Protein AF-A0A7S0C887-F1 (afdb_monomer)

Secondary structure (DSSP, 8-state):
----------EEEPTT--GGG-HHHHHHHHHTHHHHHHHHHT-S-HHHHHHHHHHHHHHHHHHHHTTEEE-TTT--HHHHHHHHHHHHHHHHHHHHHHT-SS--------------PPPPPP-----

Mean predicted aligned error: 13.44 Å

pLDDT: mean 75.65, std 19.3, range [35.84, 95.12]

Sequence (127 aa):
KPGRQSTREPITLPQKFVWKNYPELEGFLIDNRDEYLQHSALNYTKEQKQYNNQLTARLIKLASKCGYAFDIEVFSFVAIRDRIRCYYKSYVQSLKKKSSDGATTKSNVKVVNQTTRPVSPPNEQAA

Solvent-accessible surface area (backbone atoms only — not comparable to full-atom values): 8189 Å² total; per-residue (Å²): 135,84,79,84,77,78,75,77,68,56,48,66,55,55,99,85,65,58,58,85,82,38,57,73,62,38,48,52,54,59,71,48,39,64,65,49,52,60,43,54,73,63,60,93,41,73,63,40,54,50,47,50,50,52,54,42,55,52,49,54,54,47,33,53,74,74,40,31,35,74,41,68,92,82,44,45,74,67,54,52,38,49,53,54,51,51,52,54,49,53,50,55,52,53,54,53,49,75,75,39,95,76,73,91,80,87,84,79,81,76,85,75,87,81,76,77,83,80,81,84,81,90,79,92,83,92,134

Structure (mmCIF, N/CA/C/O backbone):
data_AF-A0A7S0C887-F1
#
_entry.id   AF-A0A7S0C887-F1
#
loop_
_atom_site.group_PDB
_atom_site.id
_atom_site.type_symbol
_atom_site.label_atom_id
_atom_site.label_alt_id
_atom_site.label_comp_id
_atom_site.label_asym_id
_atom_site.label_entity_id
_atom_site.label_seq_id
_atom_site.pdbx_PDB_ins_code
_atom_site.Cartn_x
_atom_site.Cartn_y
_atom_site.Cartn_z
_atom_s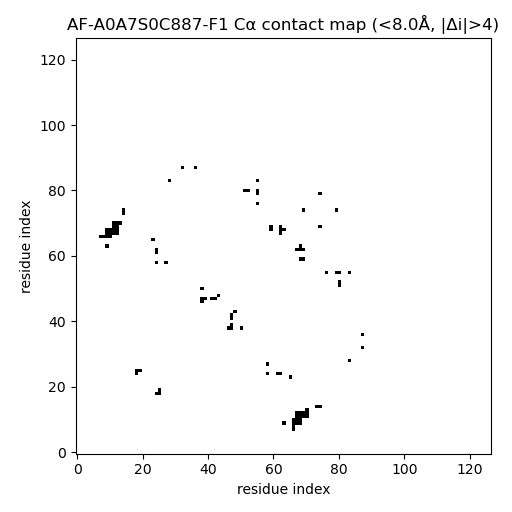ite.occupancy
_atom_site.B_iso_or_equiv
_atom_site.auth_seq_id
_atom_site.auth_comp_id
_atom_site.auth_asym_id
_atom_site.auth_atom_id
_atom_site.pdbx_PDB_model_num
ATOM 1 N N . LYS A 1 1 ? -32.218 21.035 20.995 1.00 41.31 1 LYS A N 1
ATOM 2 C CA . LYS A 1 1 ? -31.438 19.822 20.644 1.00 41.31 1 LYS A CA 1
ATOM 3 C C . LYS A 1 1 ? -30.807 20.045 19.272 1.00 41.31 1 LYS A C 1
ATOM 5 O O . LYS A 1 1 ? -31.555 19.978 18.305 1.00 41.31 1 LYS A O 1
ATOM 10 N N . PRO A 1 2 ? -29.513 20.375 19.146 1.00 50.41 2 PRO A N 1
ATOM 11 C CA . PRO A 1 2 ? -28.900 20.453 17.829 1.00 50.41 2 PRO A CA 1
ATOM 12 C C . PRO A 1 2 ? -28.542 19.039 17.354 1.00 50.41 2 PRO A C 1
ATOM 14 O O . PRO A 1 2 ? -27.982 18.239 18.106 1.00 50.41 2 PRO A O 1
ATOM 17 N N . GLY A 1 3 ? -28.951 18.724 16.126 1.00 47.16 3 GLY A N 1
ATOM 18 C CA . GLY A 1 3 ? -28.669 17.466 15.448 1.00 47.16 3 GLY A CA 1
ATOM 19 C C . GLY A 1 3 ? -27.168 17.261 15.277 1.00 47.16 3 GLY A C 1
ATOM 20 O O . GLY A 1 3 ? -26.447 18.153 14.835 1.00 47.16 3 GLY A O 1
ATOM 21 N N . ARG A 1 4 ? -26.709 16.068 15.653 1.00 47.16 4 ARG A N 1
ATOM 22 C CA . ARG A 1 4 ? -25.327 15.612 15.528 1.00 47.16 4 ARG A CA 1
ATOM 23 C C . ARG A 1 4 ? -25.018 15.459 14.038 1.00 47.16 4 ARG A C 1
ATOM 25 O O . ARG A 1 4 ? -25.326 14.428 13.446 1.00 47.16 4 ARG A O 1
ATOM 32 N N . GLN A 1 5 ? -24.476 16.504 13.420 1.00 44.12 5 GLN A N 1
ATOM 33 C CA . GLN A 1 5 ? -23.935 16.409 12.071 1.00 44.12 5 GLN A CA 1
ATOM 34 C C . GLN A 1 5 ? -22.764 15.426 12.127 1.00 44.12 5 GLN A C 1
ATOM 36 O O . GLN A 1 5 ? -21.737 15.698 12.742 1.00 44.12 5 GLN A O 1
ATOM 41 N N . SER A 1 6 ? -22.952 14.234 11.563 1.00 49.59 6 SER A N 1
ATOM 42 C CA . SER A 1 6 ? -21.880 13.265 11.370 1.00 49.59 6 SER A CA 1
ATOM 43 C C . SER A 1 6 ? -21.087 13.710 10.144 1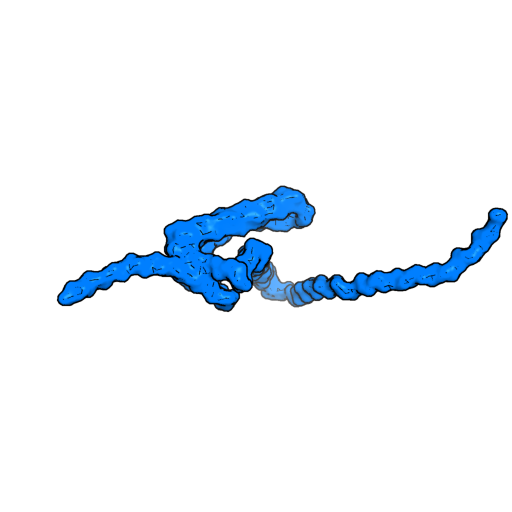.00 49.59 6 SER A C 1
ATOM 45 O O . SER A 1 6 ? -21.208 13.143 9.062 1.00 49.59 6 SER A O 1
ATOM 47 N N . THR A 1 7 ? -20.304 14.777 10.295 1.00 50.59 7 THR A N 1
ATOM 48 C CA . THR A 1 7 ? -19.168 15.032 9.413 1.00 50.59 7 THR A CA 1
ATOM 49 C C . THR A 1 7 ? -18.205 13.880 9.664 1.00 50.59 7 THR A C 1
ATOM 51 O O . THR A 1 7 ? -17.451 13.884 10.634 1.00 50.59 7 THR A O 1
ATOM 54 N N . ARG A 1 8 ? -18.335 12.804 8.880 1.00 61.16 8 ARG A N 1
ATOM 55 C CA . ARG A 1 8 ? -17.405 11.672 8.904 1.00 61.16 8 ARG A CA 1
ATOM 56 C C . ARG A 1 8 ? -16.078 12.171 8.353 1.00 61.16 8 ARG A C 1
ATOM 58 O O . ARG A 1 8 ? -15.798 12.014 7.169 1.00 61.16 8 ARG A O 1
ATOM 65 N N . GLU A 1 9 ? -15.316 12.848 9.200 1.00 70.00 9 GLU A N 1
ATOM 66 C CA . GLU A 1 9 ? -13.955 13.225 8.872 1.00 70.00 9 GLU A CA 1
ATOM 67 C C . GLU A 1 9 ? -13.180 11.943 8.561 1.00 70.00 9 GLU A C 1
ATOM 69 O O . GLU A 1 9 ? -13.338 10.941 9.273 1.00 70.00 9 GLU A O 1
ATOM 74 N N . PRO A 1 10 ? -12.420 11.921 7.457 1.00 78.06 10 PRO A N 1
ATOM 75 C CA . PRO A 1 10 ? -11.660 10.746 7.092 1.00 78.06 10 PRO A CA 1
ATOM 76 C C . PRO A 1 10 ? -10.691 10.401 8.223 1.00 78.06 10 PRO A C 1
ATOM 78 O O . PRO A 1 10 ? -9.997 11.260 8.763 1.00 78.06 10 PRO A O 1
ATOM 81 N N . ILE A 1 11 ? -10.655 9.126 8.593 1.00 85.75 11 ILE A N 1
ATOM 82 C CA . ILE A 1 11 ? -9.791 8.641 9.662 1.00 85.75 11 ILE A CA 1
ATOM 83 C C . ILE A 1 11 ? -8.359 8.653 9.134 1.00 85.75 11 ILE A C 1
ATOM 85 O O . ILE A 1 11 ? -7.995 7.852 8.266 1.00 85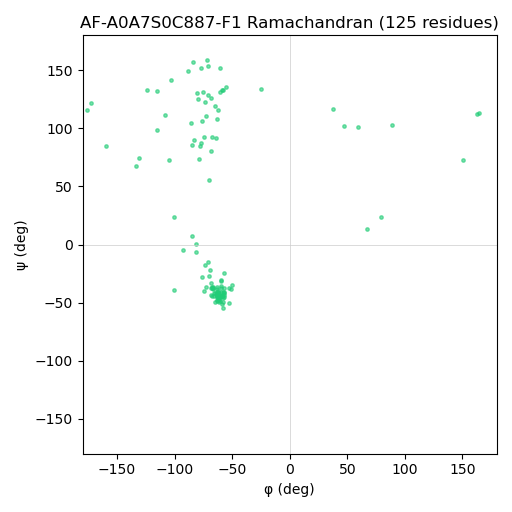.75 11 ILE A O 1
ATOM 89 N N . THR A 1 12 ? -7.545 9.556 9.673 1.00 88.25 12 THR A N 1
ATOM 90 C CA . THR A 1 12 ? -6.117 9.619 9.370 1.00 88.25 12 THR A CA 1
ATOM 91 C C . THR A 1 12 ? -5.400 8.404 9.953 1.00 88.25 12 THR A C 1
ATOM 93 O O . THR A 1 12 ? -5.504 8.100 11.144 1.00 88.25 12 THR A O 1
ATOM 96 N N . LEU A 1 13 ? -4.664 7.687 9.108 1.00 86.19 13 LEU A N 1
ATOM 97 C CA . LEU A 1 13 ? -3.914 6.501 9.502 1.00 86.19 13 LEU A CA 1
ATOM 98 C C . LEU A 1 13 ? -2.667 6.904 10.310 1.00 86.19 13 LEU A C 1
ATOM 100 O O . LEU A 1 13 ? -1.822 7.635 9.791 1.00 86.19 13 LEU A O 1
ATOM 104 N N . PRO A 1 14 ? -2.495 6.414 11.555 1.00 84.06 14 PRO A N 1
ATOM 105 C CA . PRO A 1 14 ? -1.337 6.760 12.374 1.00 84.06 14 PRO A CA 1
ATOM 106 C C . PRO A 1 14 ? -0.059 6.105 11.839 1.00 84.06 14 PRO A C 1
ATOM 108 O O . PRO A 1 14 ? -0.099 5.008 11.289 1.00 84.06 14 PRO A O 1
ATOM 111 N N . GLN A 1 15 ? 1.114 6.694 12.092 1.00 80.56 15 GLN A N 1
ATOM 112 C CA . GLN A 1 15 ? 2.407 6.186 11.595 1.00 80.56 15 GLN A CA 1
ATOM 113 C C . GLN A 1 15 ? 2.654 4.686 11.875 1.00 80.56 15 GLN A C 1
ATOM 115 O O . GLN A 1 15 ? 3.256 3.973 11.070 1.00 80.56 15 GLN A O 1
ATOM 120 N N . LYS A 1 16 ? 2.177 4.187 13.022 1.00 83.75 16 LYS A N 1
ATOM 121 C CA . LYS A 1 16 ? 2.351 2.799 13.487 1.00 83.75 16 LYS A CA 1
ATOM 122 C C . LYS A 1 16 ? 1.121 1.910 13.253 1.00 83.75 16 LYS A C 1
ATOM 124 O O . LYS A 1 16 ? 0.960 0.909 13.947 1.00 83.75 16 LYS A O 1
ATOM 129 N N . PHE A 1 17 ? 0.253 2.247 12.300 1.00 87.38 17 PHE A N 1
ATOM 130 C CA . PHE A 1 17 ? -0.965 1.475 12.048 1.00 87.38 17 PHE A CA 1
ATOM 131 C C . PHE A 1 17 ? -0.676 0.018 11.642 1.00 87.38 17 PHE A C 1
ATOM 133 O O . PHE A 1 17 ? 0.362 -0.292 11.049 1.00 87.38 17 PHE A O 1
ATOM 140 N N . VAL A 1 18 ? -1.612 -0.882 11.940 1.00 87.44 18 VAL A N 1
ATOM 141 C CA . VAL A 1 18 ? -1.538 -2.308 11.591 1.00 87.44 18 VAL A CA 1
ATOM 142 C C . VAL A 1 18 ? -2.660 -2.628 10.611 1.00 87.44 18 VAL A C 1
ATOM 144 O O . VAL A 1 18 ? -3.804 -2.273 10.874 1.00 87.44 18 VAL A O 1
ATOM 147 N N . TRP A 1 19 ? -2.349 -3.321 9.509 1.00 90.19 19 TRP A N 1
ATOM 148 C CA . TRP A 1 19 ? -3.315 -3.651 8.447 1.00 90.19 19 TRP A CA 1
ATOM 149 C C . TRP A 1 19 ? -4.581 -4.344 8.964 1.00 90.19 19 TRP A C 1
ATOM 151 O O . TRP A 1 19 ? -5.671 -3.997 8.533 1.00 90.19 19 TRP A O 1
ATOM 161 N N . LYS A 1 20 ? -4.444 -5.216 9.970 1.00 88.38 20 LYS A N 1
ATOM 162 C CA . LYS A 1 20 ? -5.557 -5.929 10.618 1.00 88.38 20 LYS A CA 1
ATOM 163 C C . LYS A 1 20 ? -6.643 -5.035 11.223 1.00 88.38 20 LYS A C 1
ATOM 165 O O . LYS A 1 20 ? -7.771 -5.481 11.383 1.00 88.38 20 LYS A O 1
ATOM 170 N N . ASN A 1 21 ? -6.317 -3.789 11.567 1.00 88.81 21 ASN A N 1
ATOM 171 C CA . ASN A 1 21 ? -7.299 -2.838 12.096 1.00 88.81 21 ASN A CA 1
ATOM 172 C C . ASN A 1 21 ? -8.125 -2.171 10.981 1.00 88.81 21 ASN A C 1
ATOM 174 O O . ASN A 1 21 ? -9.061 -1.433 11.276 1.00 88.81 21 ASN A O 1
ATOM 178 N N . TYR A 1 22 ? -7.774 -2.415 9.716 1.00 91.56 22 TYR A N 1
ATOM 179 C CA . TYR A 1 22 ? -8.380 -1.822 8.527 1.00 91.56 22 TYR A CA 1
ATOM 180 C C . TYR A 1 22 ? -8.708 -2.942 7.528 1.00 91.56 22 TYR A C 1
ATOM 182 O O . TYR A 1 22 ? -7.994 -3.105 6.533 1.00 91.56 22 TYR A O 1
ATOM 190 N N . PRO A 1 23 ? -9.767 -3.733 7.791 1.00 90.75 23 PRO A N 1
ATOM 191 C CA . PRO A 1 23 ? -10.076 -4.938 7.021 1.00 90.75 23 PRO A CA 1
ATOM 192 C C . PRO A 1 23 ? -10.312 -4.655 5.534 1.00 90.75 23 PRO A C 1
ATOM 194 O O . PRO A 1 23 ? -9.938 -5.475 4.708 1.00 90.75 23 PRO A O 1
ATOM 197 N N . GLU A 1 24 ? -10.824 -3.476 5.173 1.00 92.62 24 GLU A N 1
ATOM 198 C CA . GLU A 1 24 ? -10.993 -3.065 3.770 1.00 92.62 24 GLU A CA 1
ATOM 199 C C . GLU A 1 24 ? -9.651 -2.958 3.026 1.00 92.62 24 GLU A C 1
ATOM 201 O O . GLU A 1 24 ? -9.504 -3.402 1.886 1.00 92.62 24 GLU A O 1
ATOM 206 N N . LEU A 1 25 ? -8.638 -2.388 3.689 1.00 92.50 25 LEU A N 1
ATOM 207 C CA . LEU A 1 25 ? -7.298 -2.245 3.122 1.00 92.50 25 LEU A CA 1
ATOM 208 C C . LEU A 1 25 ? -6.562 -3.583 3.113 1.00 92.50 25 LEU A C 1
ATOM 210 O O . LEU A 1 25 ? -5.871 -3.900 2.147 1.00 92.50 25 LEU A O 1
ATOM 214 N N . GLU A 1 26 ? -6.705 -4.372 4.178 1.00 94.25 26 GLU A N 1
ATOM 215 C CA . GLU A 1 26 ? -6.126 -5.711 4.238 1.00 94.25 26 GLU A CA 1
ATOM 216 C C . GLU A 1 26 ? -6.757 -6.643 3.197 1.00 94.25 26 GLU A C 1
ATOM 218 O O . GLU A 1 26 ? -6.027 -7.354 2.513 1.00 94.25 26 GLU A O 1
ATOM 223 N N . GLY A 1 27 ? -8.076 -6.595 3.010 1.00 93.44 27 GLY A N 1
ATOM 224 C CA . GLY A 1 27 ? -8.796 -7.372 2.004 1.00 93.44 27 GLY A CA 1
ATOM 225 C C . GLY A 1 27 ? -8.263 -7.111 0.599 1.00 93.44 27 GLY A C 1
ATOM 226 O O . GLY A 1 27 ? -7.947 -8.055 -0.120 1.00 93.44 27 GLY A O 1
ATOM 227 N N . PHE A 1 28 ? -8.030 -5.844 0.248 1.00 94.81 28 PHE A N 1
ATOM 228 C CA . PHE A 1 28 ? -7.392 -5.482 -1.021 1.00 94.81 28 PHE A CA 1
ATOM 229 C C . PHE A 1 28 ? -5.984 -6.075 -1.178 1.00 94.81 28 PHE A C 1
ATOM 231 O O . PHE A 1 28 ? -5.623 -6.548 -2.256 1.00 94.81 28 PHE A O 1
ATOM 238 N N . LEU A 1 29 ? -5.178 -6.075 -0.111 1.00 93.81 29 LEU A N 1
ATOM 239 C CA . LEU A 1 29 ? -3.848 -6.690 -0.130 1.00 93.81 29 LEU A CA 1
ATOM 240 C C . LEU A 1 29 ? -3.915 -8.219 -0.234 1.00 93.81 29 LEU A C 1
ATOM 242 O O . LEU A 1 29 ? -3.039 -8.841 -0.823 1.00 93.81 29 LEU A O 1
ATOM 246 N N . ILE A 1 30 ? -4.924 -8.856 0.349 1.00 92.69 30 ILE A N 1
ATOM 247 C CA . ILE A 1 30 ? -5.119 -10.302 0.220 1.00 92.69 30 ILE A CA 1
ATOM 248 C C . ILE A 1 30 ? -5.518 -10.652 -1.216 1.00 92.69 30 ILE A C 1
ATOM 250 O O . ILE A 1 30 ? -4.955 -11.589 -1.774 1.00 92.69 30 ILE A O 1
ATOM 254 N N . ASP A 1 31 ? -6.423 -9.881 -1.813 1.00 94.69 31 ASP A N 1
ATOM 255 C CA . ASP A 1 31 ? -6.928 -10.086 -3.173 1.00 94.69 31 ASP A CA 1
ATOM 256 C C . ASP A 1 31 ? -5.819 -9.950 -4.233 1.00 94.69 31 ASP A C 1
ATOM 258 O O . ASP A 1 31 ? -5.643 -10.813 -5.086 1.00 94.69 31 ASP A O 1
ATOM 262 N N . ASN A 1 32 ? -4.960 -8.933 -4.098 1.00 93.62 32 ASN A N 1
ATOM 263 C CA . ASN A 1 32 ? -3.854 -8.676 -5.033 1.00 93.62 32 ASN A CA 1
ATOM 264 C C . ASN A 1 32 ? -2.581 -9.485 -4.710 1.00 93.62 32 ASN A C 1
ATOM 266 O O . ASN A 1 32 ? -1.517 -9.248 -5.293 1.00 93.62 32 ASN A O 1
ATOM 270 N N . ARG A 1 33 ? -2.649 -10.413 -3.747 1.00 91.75 33 ARG A N 1
ATOM 271 C CA . ARG A 1 33 ? -1.485 -11.152 -3.245 1.00 91.75 33 ARG A CA 1
ATOM 272 C C . ARG A 1 33 ? -0.836 -12.010 -4.315 1.00 91.75 33 ARG A C 1
ATOM 274 O O . ARG A 1 33 ? 0.386 -11.983 -4.427 1.00 91.75 33 ARG A O 1
ATOM 281 N N . ASP A 1 34 ? -1.626 -12.792 -5.040 1.00 88.81 34 ASP A N 1
ATOM 282 C CA . ASP A 1 34 ? -1.098 -13.768 -5.995 1.00 88.81 34 ASP A CA 1
ATOM 283 C C . ASP A 1 34 ? -0.363 -13.054 -7.137 1.00 88.81 34 ASP A C 1
ATOM 285 O O . ASP A 1 34 ? 0.828 -13.275 -7.359 1.00 88.81 34 ASP A O 1
ATOM 289 N N . GLU A 1 35 ? -1.026 -12.050 -7.717 1.00 90.62 35 GLU A N 1
ATOM 290 C CA . GLU A 1 35 ? -0.471 -11.161 -8.742 1.00 90.62 35 GLU A CA 1
ATOM 291 C C . GLU A 1 35 ? 0.797 -10.445 -8.244 1.00 90.62 35 GLU A C 1
ATOM 293 O O . GLU A 1 35 ? 1.817 -10.384 -8.937 1.00 90.62 35 GLU A O 1
ATOM 298 N N . TYR A 1 36 ? 0.803 -9.977 -6.988 1.00 90.69 36 TYR A N 1
ATOM 299 C CA . TYR A 1 36 ? 2.008 -9.399 -6.395 1.00 90.69 36 TYR A CA 1
ATOM 300 C C . TYR A 1 36 ? 3.167 -10.393 -6.338 1.00 90.69 36 TYR A C 1
ATOM 302 O O . TYR A 1 36 ? 4.296 -10.019 -6.656 1.00 90.69 36 TYR A O 1
ATOM 310 N N . LEU A 1 37 ? 2.931 -11.639 -5.928 1.00 87.44 37 LEU A N 1
ATOM 311 C CA . LEU A 1 37 ? 3.983 -12.652 -5.830 1.00 87.44 37 LEU A CA 1
ATOM 312 C C . LEU A 1 37 ? 4.530 -13.043 -7.205 1.00 87.44 37 LEU A C 1
ATOM 314 O O . LEU A 1 37 ? 5.750 -13.184 -7.337 1.00 87.44 37 LEU A O 1
ATOM 318 N N . GLN A 1 38 ? 3.672 -13.115 -8.223 1.00 87.75 38 GLN A N 1
ATOM 319 C CA . GLN A 1 38 ? 4.075 -13.335 -9.614 1.00 87.75 38 GLN A CA 1
ATOM 320 C C . GLN A 1 38 ? 5.027 -12.232 -10.097 1.00 87.75 38 GLN A C 1
ATOM 322 O O . GLN A 1 38 ? 6.141 -12.520 -10.538 1.00 87.75 38 GLN A O 1
ATOM 327 N N . HIS A 1 39 ? 4.663 -10.958 -9.916 1.00 83.56 39 HIS A N 1
ATOM 328 C CA . HIS A 1 39 ? 5.540 -9.837 -10.272 1.00 83.56 39 HIS A CA 1
ATOM 329 C C . HIS A 1 39 ? 6.765 -9.709 -9.353 1.00 83.56 39 HIS A C 1
ATOM 331 O O . HIS A 1 39 ? 7.810 -9.190 -9.760 1.00 83.56 39 HIS A O 1
ATOM 337 N N . SER A 1 40 ? 6.679 -10.165 -8.100 1.00 80.44 40 SER A N 1
ATOM 338 C CA . SER A 1 40 ? 7.801 -10.150 -7.157 1.00 80.44 40 SER A CA 1
ATOM 339 C C . SER A 1 40 ? 8.920 -11.094 -7.602 1.00 80.44 40 SER A C 1
ATOM 341 O O . SER A 1 40 ? 10.095 -10.728 -7.517 1.00 80.44 40 SER A O 1
ATOM 343 N N . ALA A 1 41 ? 8.565 -12.262 -8.146 1.00 78.00 41 ALA A N 1
ATOM 344 C CA . ALA A 1 41 ? 9.516 -13.252 -8.648 1.00 78.00 41 ALA A CA 1
ATOM 345 C C . ALA A 1 41 ? 10.419 -12.701 -9.767 1.00 78.00 41 ALA A C 1
ATOM 347 O O . ALA A 1 41 ? 11.595 -13.059 -9.837 1.00 78.00 41 ALA A O 1
ATOM 348 N N . LEU A 1 42 ? 9.904 -11.770 -10.577 1.00 73.06 42 LEU A N 1
ATOM 349 C CA . LEU A 1 42 ? 10.605 -11.196 -11.729 1.00 73.06 42 LEU A CA 1
ATOM 350 C C . LEU A 1 42 ? 11.771 -10.261 -11.371 1.00 73.06 42 LEU A C 1
ATOM 352 O O . LEU A 1 42 ? 12.562 -9.984 -12.256 1.00 73.06 42 LEU A O 1
ATOM 356 N N . ASN A 1 43 ? 11.876 -9.789 -10.118 1.00 71.12 43 ASN A N 1
ATOM 357 C CA . ASN A 1 43 ? 12.963 -8.971 -9.539 1.00 71.12 43 ASN A CA 1
ATOM 358 C C . ASN A 1 43 ? 13.608 -7.887 -10.444 1.00 71.12 43 ASN A C 1
ATOM 360 O O . ASN A 1 43 ? 14.335 -8.169 -11.386 1.00 71.12 43 ASN A O 1
ATOM 364 N N . TYR A 1 44 ? 13.476 -6.612 -10.057 1.00 68.19 44 TYR A N 1
ATOM 365 C CA . TYR A 1 44 ? 14.171 -5.465 -10.683 1.00 68.19 44 TYR A CA 1
ATOM 366 C C . TYR A 1 44 ? 13.748 -5.129 -12.124 1.00 68.19 44 TYR A C 1
ATOM 368 O O . TYR A 1 44 ? 14.381 -4.299 -12.779 1.00 68.19 44 TYR A O 1
ATOM 376 N N . THR A 1 45 ? 12.634 -5.681 -12.604 1.00 84.62 45 THR A N 1
ATOM 377 C CA . THR A 1 45 ? 12.061 -5.298 -13.898 1.00 84.62 45 THR A CA 1
ATOM 378 C C . THR A 1 45 ? 11.316 -3.962 -13.818 1.00 84.62 45 THR A C 1
ATOM 380 O O . THR A 1 45 ? 10.763 -3.570 -12.782 1.00 84.62 45 THR A O 1
ATOM 383 N N . LYS A 1 46 ? 11.265 -3.245 -14.949 1.00 85.44 46 LYS A N 1
ATOM 384 C CA . LYS A 1 46 ? 10.432 -2.036 -15.094 1.00 85.44 46 LYS A CA 1
ATOM 385 C C . LYS A 1 46 ? 8.959 -2.344 -14.805 1.00 85.44 46 LYS A C 1
ATOM 387 O O . LYS A 1 46 ? 8.288 -1.545 -14.158 1.00 85.44 46 LYS A O 1
ATOM 392 N N . GLU A 1 47 ? 8.510 -3.525 -15.216 1.00 86.31 47 GLU A N 1
ATOM 393 C CA . GLU A 1 47 ? 7.150 -4.019 -15.022 1.00 86.31 47 GLU A CA 1
ATOM 394 C C . GLU A 1 47 ? 6.804 -4.195 -13.539 1.00 86.31 47 GLU A C 1
ATOM 396 O O . GLU A 1 47 ? 5.799 -3.665 -13.076 1.00 86.31 47 GLU A O 1
ATOM 401 N N . GLN A 1 48 ? 7.700 -4.792 -12.745 1.00 86.50 48 GLN A N 1
ATOM 402 C CA . GLN A 1 48 ? 7.532 -4.891 -11.294 1.00 86.50 48 GLN A CA 1
ATOM 403 C C . GLN A 1 48 ? 7.404 -3.507 -10.641 1.00 86.50 48 GLN A C 1
ATOM 405 O O . GLN A 1 48 ? 6.561 -3.288 -9.768 1.00 86.50 48 GLN A O 1
ATOM 410 N N . LYS A 1 49 ? 8.249 -2.547 -11.041 1.00 87.50 49 LYS A N 1
ATOM 411 C CA . LYS A 1 49 ? 8.185 -1.175 -10.515 1.00 87.50 49 LYS A CA 1
ATOM 412 C C . LYS A 1 49 ? 6.856 -0.508 -10.875 1.00 87.50 49 LYS A C 1
ATOM 414 O O . LYS A 1 49 ? 6.262 0.151 -10.022 1.00 87.50 49 LYS A O 1
ATOM 419 N N . GLN A 1 50 ? 6.402 -0.678 -12.113 1.00 90.56 50 GLN A N 1
ATOM 420 C CA . GLN A 1 50 ? 5.135 -0.139 -12.593 1.00 90.56 50 GLN A CA 1
ATOM 421 C C . GLN A 1 50 ? 3.952 -0.747 -11.839 1.00 90.56 50 GLN A C 1
ATOM 423 O O . GLN A 1 50 ? 3.131 0.008 -11.318 1.00 90.56 50 GLN A O 1
ATOM 428 N N . TYR A 1 51 ? 3.919 -2.071 -11.691 1.00 91.75 51 TYR A N 1
ATOM 429 C CA . TYR A 1 51 ? 2.898 -2.774 -10.924 1.00 91.75 51 TYR A CA 1
ATOM 430 C C . TYR A 1 51 ? 2.846 -2.289 -9.471 1.00 91.75 51 TYR A C 1
ATOM 432 O O . TYR A 1 51 ? 1.796 -1.874 -8.989 1.00 91.75 51 TYR A O 1
ATOM 440 N N . ASN A 1 52 ? 3.992 -2.212 -8.786 1.00 90.44 52 ASN A N 1
ATOM 441 C CA . ASN A 1 52 ? 4.058 -1.723 -7.405 1.00 90.44 52 ASN A CA 1
ATOM 442 C C . ASN A 1 52 ? 3.504 -0.300 -7.252 1.00 90.44 52 ASN A C 1
ATOM 444 O O . ASN A 1 52 ? 2.817 0.006 -6.274 1.00 90.44 52 ASN A O 1
ATOM 448 N N . ASN A 1 53 ? 3.805 0.581 -8.207 1.00 92.62 53 ASN A N 1
ATOM 449 C CA . ASN A 1 53 ? 3.272 1.938 -8.206 1.00 92.62 53 ASN A CA 1
ATOM 450 C C . ASN A 1 53 ? 1.754 1.931 -8.447 1.00 92.62 53 ASN A C 1
ATOM 452 O O . ASN A 1 53 ? 1.019 2.601 -7.726 1.00 92.62 53 ASN A O 1
ATOM 456 N N . GLN A 1 54 ? 1.262 1.146 -9.407 1.00 94.06 54 GLN A N 1
ATOM 457 C CA . GLN A 1 54 ? -0.174 1.022 -9.666 1.00 94.06 54 GLN A CA 1
ATOM 458 C C . GLN A 1 54 ? -0.929 0.463 -8.456 1.00 94.06 54 GLN A C 1
ATOM 460 O O . GLN A 1 54 ? -1.944 1.033 -8.061 1.00 94.06 54 GLN A O 1
ATOM 465 N N . LEU A 1 55 ? -0.407 -0.588 -7.822 1.00 94.44 55 LEU A N 1
ATOM 466 C CA . LEU A 1 55 ? -0.975 -1.184 -6.615 1.00 94.44 55 LEU A CA 1
ATOM 467 C C . LEU A 1 55 ? -1.061 -0.162 -5.474 1.00 94.44 55 LEU A C 1
ATOM 469 O O . LEU A 1 55 ? -2.099 -0.033 -4.831 1.00 94.44 55 LEU A O 1
ATOM 473 N N . THR A 1 56 ? 0.003 0.620 -5.272 1.00 94.75 56 THR A N 1
ATOM 474 C CA . THR A 1 56 ? 0.039 1.684 -4.255 1.00 94.75 56 THR A CA 1
ATOM 475 C C . THR A 1 56 ? -1.005 2.766 -4.542 1.00 94.75 56 THR A C 1
ATOM 477 O O . THR A 1 56 ? -1.758 3.150 -3.651 1.00 94.75 56 THR A O 1
ATOM 480 N N . ALA A 1 57 ? -1.106 3.228 -5.792 1.00 94.62 57 ALA A N 1
ATOM 481 C CA . ALA A 1 57 ? -2.095 4.229 -6.187 1.00 94.62 57 ALA A CA 1
ATOM 482 C C . ALA A 1 57 ? -3.539 3.724 -6.010 1.00 94.62 57 ALA A C 1
ATOM 484 O O . ALA A 1 57 ? -4.399 4.459 -5.520 1.00 94.62 57 ALA A O 1
ATOM 485 N N . ARG A 1 58 ? -3.808 2.459 -6.362 1.00 95.12 58 ARG A N 1
ATOM 486 C CA . ARG A 1 58 ? -5.115 1.816 -6.155 1.00 95.12 58 ARG A CA 1
ATOM 487 C C . ARG A 1 58 ? -5.461 1.706 -4.670 1.00 95.12 58 ARG A C 1
ATOM 489 O O . ARG A 1 58 ? -6.585 2.039 -4.307 1.00 95.12 58 ARG A O 1
ATOM 496 N N . LEU A 1 59 ? -4.501 1.329 -3.823 1.00 94.06 59 LEU A N 1
ATOM 497 C CA . LEU A 1 59 ? -4.691 1.252 -2.372 1.00 94.06 59 LEU A CA 1
ATOM 498 C C . LEU A 1 59 ? -5.034 2.620 -1.767 1.00 94.06 59 LEU A C 1
ATOM 500 O O . LEU A 1 59 ? -5.973 2.722 -0.985 1.00 94.06 59 LEU A O 1
ATOM 504 N N . ILE A 1 60 ? -4.322 3.682 -2.155 1.00 92.25 60 ILE A N 1
ATOM 505 C CA . ILE A 1 60 ? -4.617 5.050 -1.692 1.00 92.25 60 ILE A CA 1
ATOM 506 C C . ILE A 1 60 ? -6.032 5.462 -2.115 1.00 92.25 60 ILE A C 1
ATOM 508 O O . ILE A 1 60 ? -6.799 5.976 -1.305 1.00 92.25 60 ILE A O 1
ATOM 512 N N . LYS A 1 61 ? -6.414 5.178 -3.366 1.00 93.12 61 LYS A N 1
ATOM 513 C CA . LYS A 1 61 ? -7.762 5.469 -3.872 1.00 93.12 61 LYS A CA 1
ATOM 514 C C . LYS A 1 61 ? -8.842 4.697 -3.111 1.00 93.12 61 LYS A C 1
ATOM 516 O O . LYS A 1 61 ? -9.911 5.247 -2.854 1.00 93.12 61 LYS A O 1
ATOM 521 N N . LEU A 1 62 ? -8.582 3.435 -2.768 1.00 93.12 62 LEU A N 1
ATOM 522 C CA . LEU A 1 62 ? -9.488 2.628 -1.955 1.00 93.12 62 LEU A CA 1
ATOM 523 C C . LEU A 1 62 ? -9.607 3.192 -0.537 1.00 93.12 62 LEU A C 1
ATOM 525 O O . LEU A 1 62 ? -10.721 3.352 -0.054 1.00 93.12 62 LEU A O 1
ATOM 529 N N . ALA A 1 63 ? -8.488 3.568 0.087 1.00 91.12 63 ALA A N 1
ATOM 530 C CA . ALA A 1 63 ? -8.481 4.203 1.400 1.00 91.12 63 ALA A CA 1
ATOM 531 C C . ALA A 1 63 ? -9.406 5.425 1.424 1.00 91.12 63 ALA A C 1
ATOM 533 O O . ALA A 1 63 ? -10.323 5.467 2.241 1.00 91.12 63 ALA A O 1
ATOM 534 N N . SER A 1 64 ? -9.271 6.335 0.455 1.00 90.38 64 SER A N 1
ATOM 535 C CA . SER A 1 64 ? -10.148 7.507 0.354 1.00 90.38 64 SER A CA 1
ATOM 536 C C . SER A 1 64 ? -11.626 7.142 0.188 1.00 90.38 64 SER A C 1
ATOM 538 O O . SER A 1 64 ? -12.481 7.802 0.771 1.00 90.38 64 SER A O 1
ATOM 540 N N . LYS A 1 65 ? -11.952 6.077 -0.560 1.00 90.50 65 LYS A N 1
ATOM 541 C CA . LYS A 1 65 ? -13.338 5.594 -0.712 1.00 90.50 65 LYS A CA 1
ATOM 542 C C . LYS A 1 65 ? -13.919 5.031 0.584 1.00 90.50 65 LYS A C 1
ATOM 544 O O . LYS A 1 65 ? -15.103 5.214 0.843 1.00 90.50 65 LYS A O 1
ATOM 549 N N . CYS A 1 66 ? -13.098 4.363 1.386 1.00 88.19 66 CYS A N 1
ATOM 550 C CA . CYS A 1 66 ? -13.497 3.792 2.671 1.00 88.19 66 CYS A CA 1
ATOM 551 C C . CYS A 1 66 ? -13.503 4.825 3.814 1.00 88.19 66 CYS A C 1
ATOM 553 O O . CYS A 1 66 ? -13.816 4.472 4.948 1.00 88.19 66 CYS A O 1
ATOM 555 N N . GLY A 1 67 ? -13.166 6.091 3.538 1.00 89.44 67 GLY A N 1
ATOM 556 C CA . GLY A 1 67 ? -13.070 7.139 4.557 1.00 89.44 67 GLY A CA 1
ATOM 557 C C . GLY A 1 67 ? -11.774 7.088 5.369 1.00 89.44 67 GLY A C 1
ATOM 558 O O . GLY A 1 67 ? -11.741 7.580 6.492 1.00 89.44 67 GLY A O 1
ATOM 559 N N . TYR A 1 68 ? -10.713 6.497 4.821 1.00 90.56 68 TYR A N 1
ATOM 560 C CA . TYR A 1 68 ? -9.364 6.519 5.382 1.00 90.56 68 TYR A CA 1
ATOM 561 C C . TYR A 1 68 ? -8.482 7.507 4.615 1.00 90.56 68 TYR A C 1
ATOM 563 O O . TYR A 1 68 ? -8.536 7.592 3.386 1.00 90.56 68 TYR A O 1
ATOM 571 N N . ALA A 1 69 ? -7.618 8.218 5.331 1.00 88.38 69 ALA A N 1
ATOM 572 C CA . ALA A 1 69 ? -6.621 9.098 4.735 1.00 88.38 69 ALA A CA 1
ATOM 573 C C . ALA A 1 69 ? -5.219 8.707 5.208 1.00 88.38 69 ALA A C 1
ATOM 575 O O . ALA A 1 69 ? -4.980 8.507 6.398 1.00 88.38 69 ALA A O 1
ATOM 576 N N . PHE A 1 70 ? -4.279 8.602 4.271 1.00 87.31 70 PHE A N 1
ATOM 577 C CA . PHE A 1 70 ? -2.863 8.574 4.622 1.00 87.31 70 PHE A CA 1
ATOM 578 C C . PHE A 1 70 ? -2.419 10.010 4.878 1.00 87.31 70 PHE A C 1
ATOM 580 O O . PHE A 1 70 ? -2.600 10.866 4.013 1.00 87.31 70 PHE A O 1
ATOM 587 N N . ASP A 1 71 ? -1.852 10.260 6.054 1.00 84.88 71 ASP A N 1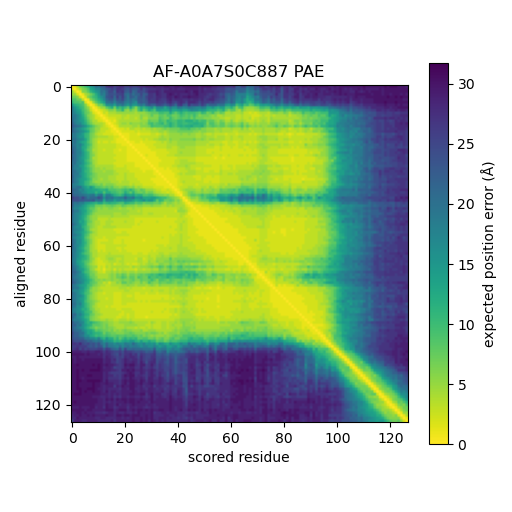
ATOM 588 C CA . ASP A 1 71 ? -1.246 11.549 6.368 1.00 84.88 71 ASP A CA 1
ATOM 589 C C . ASP A 1 71 ? -0.076 11.806 5.411 1.00 84.88 71 ASP A C 1
ATOM 591 O O . ASP A 1 71 ? 0.894 11.052 5.414 1.00 84.88 71 ASP A O 1
ATOM 595 N N . ILE A 1 72 ? -0.171 12.840 4.577 1.00 82.44 72 ILE A N 1
ATOM 596 C CA . ILE A 1 72 ? 0.854 13.171 3.579 1.00 82.44 72 ILE A CA 1
ATOM 597 C C . ILE A 1 72 ? 2.152 13.693 4.204 1.00 82.44 72 ILE A C 1
ATOM 599 O O . ILE A 1 72 ? 3.202 13.588 3.570 1.00 82.44 72 ILE A O 1
ATOM 603 N N . GLU A 1 73 ? 2.104 14.212 5.434 1.00 81.69 73 GLU A N 1
ATOM 604 C CA . GLU A 1 73 ? 3.295 14.682 6.149 1.00 81.69 73 GLU A CA 1
ATOM 605 C C . GLU A 1 73 ? 4.114 13.504 6.689 1.00 81.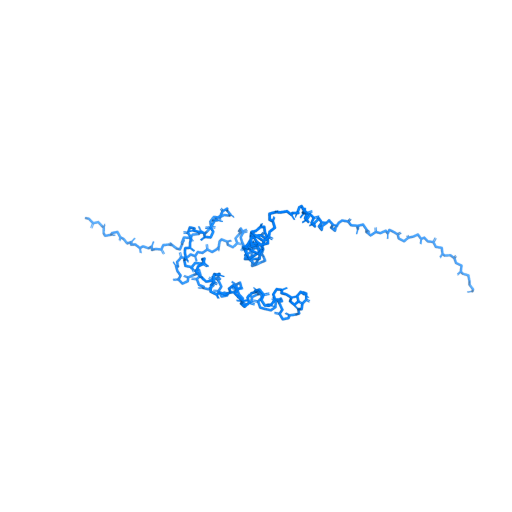69 73 GLU A C 1
ATOM 607 O O . GLU A 1 73 ? 5.339 13.570 6.795 1.00 81.69 73 GLU A O 1
ATOM 612 N N . VAL A 1 74 ? 3.444 12.385 6.972 1.00 81.06 74 VAL A N 1
ATOM 613 C CA . VAL A 1 74 ? 4.054 11.177 7.542 1.00 81.06 74 VAL A CA 1
ATOM 614 C C . VAL A 1 74 ? 4.313 10.109 6.477 1.00 81.06 74 VAL A C 1
ATOM 616 O O . VAL A 1 74 ? 5.332 9.413 6.500 1.00 81.06 74 VAL A O 1
ATOM 619 N N . PHE A 1 75 ? 3.388 9.948 5.534 1.00 85.38 75 PHE A N 1
ATOM 620 C CA . PHE A 1 75 ? 3.382 8.893 4.532 1.00 85.38 75 PHE A CA 1
ATOM 621 C C . PHE A 1 75 ? 3.540 9.462 3.127 1.00 85.38 75 PHE A C 1
ATOM 623 O O . PHE A 1 75 ? 2.583 9.821 2.445 1.00 85.38 75 PHE A O 1
ATOM 630 N N . SER A 1 76 ? 4.774 9.410 2.631 1.00 90.50 76 SER A N 1
ATOM 631 C CA . SER A 1 76 ? 5.022 9.556 1.200 1.00 90.50 76 SER A CA 1
ATOM 632 C C . SER A 1 76 ? 4.555 8.316 0.431 1.00 90.50 76 SER A C 1
ATOM 634 O O . SER A 1 76 ? 4.497 7.203 0.960 1.00 90.50 76 SER A O 1
ATOM 636 N N . PHE A 1 77 ? 4.312 8.472 -0.871 1.00 89.81 77 PHE A N 1
ATOM 637 C CA . PHE A 1 77 ? 3.987 7.355 -1.765 1.00 89.81 77 PHE A CA 1
ATOM 638 C C . PHE A 1 77 ? 5.002 6.201 -1.664 1.00 89.81 77 PHE A C 1
ATOM 640 O O . PHE A 1 77 ? 4.642 5.023 -1.679 1.00 89.81 77 PHE A O 1
ATOM 647 N N . VAL A 1 78 ? 6.286 6.538 -1.507 1.00 89.62 78 VAL A N 1
ATOM 648 C CA . VAL A 1 78 ? 7.371 5.566 -1.325 1.00 89.62 78 VAL A CA 1
ATOM 649 C C . VAL A 1 78 ? 7.229 4.818 0.000 1.00 89.62 78 VAL A C 1
ATOM 651 O O . VAL A 1 78 ? 7.405 3.599 0.017 1.00 89.62 78 VAL A O 1
ATOM 654 N N . ALA A 1 79 ? 6.880 5.517 1.084 1.00 90.75 79 ALA A N 1
ATOM 655 C CA . ALA A 1 79 ? 6.649 4.906 2.388 1.00 90.75 79 ALA A CA 1
ATOM 656 C C . ALA A 1 79 ? 5.458 3.936 2.350 1.00 90.75 79 ALA A C 1
ATOM 658 O O . ALA A 1 79 ? 5.574 2.811 2.829 1.00 90.75 79 ALA A O 1
ATOM 659 N N . ILE A 1 80 ? 4.346 4.316 1.711 1.00 91.69 80 ILE A N 1
ATOM 660 C CA . ILE A 1 80 ? 3.169 3.443 1.553 1.00 91.69 80 ILE A CA 1
ATOM 661 C C . ILE A 1 80 ? 3.546 2.186 0.764 1.00 91.69 80 ILE A C 1
ATOM 663 O O . ILE A 1 80 ? 3.274 1.068 1.204 1.00 91.69 80 ILE A O 1
ATOM 667 N N . ARG A 1 81 ? 4.256 2.346 -0.358 1.00 92.25 81 ARG A N 1
ATOM 668 C CA . ARG A 1 81 ? 4.759 1.220 -1.155 1.00 92.25 81 ARG A CA 1
ATOM 669 C C . ARG A 1 81 ? 5.643 0.279 -0.332 1.00 92.25 81 ARG A C 1
ATOM 671 O O . ARG A 1 81 ? 5.543 -0.939 -0.476 1.00 92.25 81 ARG A O 1
ATOM 678 N N . ASP A 1 82 ? 6.510 0.814 0.525 1.00 89.19 82 ASP A N 1
ATOM 679 C CA . ASP A 1 82 ? 7.374 -0.006 1.380 1.00 89.19 82 ASP A CA 1
ATOM 680 C C . ASP A 1 82 ? 6.573 -0.796 2.427 1.00 89.19 82 ASP A C 1
ATOM 682 O O . ASP A 1 82 ? 6.834 -1.979 2.654 1.00 89.19 82 ASP A O 1
ATOM 686 N N . ARG A 1 83 ? 5.511 -0.198 2.982 1.00 91.12 83 ARG A N 1
ATOM 687 C CA . ARG A 1 83 ? 4.580 -0.888 3.891 1.00 91.12 83 ARG A CA 1
ATOM 688 C C . ARG A 1 83 ? 3.864 -2.048 3.200 1.00 91.12 83 ARG A C 1
ATOM 690 O O . ARG A 1 83 ? 3.769 -3.125 3.791 1.00 91.12 83 ARG A O 1
ATOM 697 N N . ILE A 1 84 ? 3.426 -1.858 1.954 1.00 92.44 84 ILE A N 1
ATOM 698 C CA . ILE A 1 84 ? 2.842 -2.921 1.119 1.00 92.44 84 ILE A CA 1
ATOM 699 C C . ILE A 1 84 ? 3.871 -4.038 0.888 1.00 92.44 84 ILE A C 1
ATOM 701 O O . ILE A 1 84 ? 3.587 -5.213 1.114 1.00 92.44 84 ILE A O 1
ATOM 705 N N . ARG A 1 85 ? 5.107 -3.691 0.510 1.00 90.25 85 ARG A N 1
ATOM 706 C CA . ARG A 1 85 ? 6.186 -4.674 0.318 1.00 90.25 85 ARG A CA 1
ATOM 707 C C . ARG A 1 85 ? 6.466 -5.471 1.593 1.00 90.25 85 ARG A C 1
ATOM 709 O O . ARG A 1 85 ? 6.623 -6.690 1.530 1.00 90.25 85 ARG A O 1
ATOM 716 N N . CYS A 1 86 ? 6.525 -4.807 2.745 1.00 89.81 86 CYS A N 1
ATOM 717 C CA . CYS A 1 86 ? 6.747 -5.454 4.037 1.00 89.81 86 CYS A CA 1
ATOM 718 C C . CYS A 1 86 ? 5.620 -6.429 4.405 1.00 89.81 86 CYS A C 1
ATOM 720 O O . CYS A 1 86 ? 5.910 -7.491 4.958 1.00 89.81 86 CYS A O 1
ATOM 722 N N . TYR A 1 87 ? 4.368 -6.108 4.064 1.00 91.75 87 TYR A N 1
ATOM 723 C CA . TYR A 1 87 ? 3.221 -6.994 4.272 1.00 91.75 87 TYR A CA 1
ATOM 724 C C . TYR A 1 87 ? 3.412 -8.337 3.551 1.00 91.75 87 TYR A C 1
ATOM 726 O O . TYR A 1 87 ? 3.437 -9.390 4.194 1.00 91.75 87 TYR A O 1
ATOM 734 N N . TYR A 1 88 ? 3.668 -8.307 2.240 1.00 90.69 88 TYR A N 1
ATOM 735 C CA . TYR A 1 88 ? 3.875 -9.527 1.454 1.00 90.69 88 TYR A CA 1
ATOM 736 C C . TYR A 1 88 ? 5.174 -10.251 1.807 1.00 90.69 88 TYR A C 1
ATOM 738 O O . TYR A 1 88 ? 5.199 -11.477 1.886 1.00 90.69 88 TYR A O 1
ATOM 746 N N . LYS A 1 89 ? 6.256 -9.514 2.085 1.00 86.69 89 LYS A N 1
ATOM 747 C CA . LYS A 1 89 ? 7.524 -10.108 2.529 1.00 86.69 89 LYS A CA 1
ATOM 748 C C . LYS A 1 89 ? 7.332 -10.924 3.808 1.00 86.69 89 LYS A C 1
ATOM 750 O O . LYS A 1 89 ? 7.827 -12.046 3.885 1.00 86.69 89 LYS A O 1
ATOM 755 N N . SER A 1 90 ? 6.613 -10.380 4.792 1.00 87.12 90 SER A N 1
ATOM 756 C CA . SER A 1 90 ? 6.305 -11.081 6.045 1.00 87.12 90 SER A CA 1
ATOM 757 C C . SER A 1 90 ? 5.490 -12.355 5.792 1.00 87.12 90 SER A C 1
ATOM 759 O O . SER A 1 90 ? 5.805 -13.407 6.347 1.00 87.12 90 SER A O 1
ATOM 761 N N . TYR A 1 91 ? 4.513 -12.291 4.882 1.00 86.81 91 TYR A N 1
ATOM 762 C CA . TYR A 1 91 ? 3.715 -13.444 4.460 1.00 86.81 91 TYR A CA 1
ATOM 763 C C . TYR A 1 91 ? 4.561 -14.555 3.809 1.00 86.81 91 TYR A C 1
ATOM 765 O O . TYR A 1 91 ? 4.505 -15.708 4.226 1.00 86.81 91 TYR A O 1
ATOM 773 N N . VAL A 1 92 ? 5.426 -14.227 2.845 1.00 85.19 92 VAL A N 1
ATOM 774 C CA . VAL A 1 92 ? 6.311 -15.220 2.201 1.00 85.19 92 VA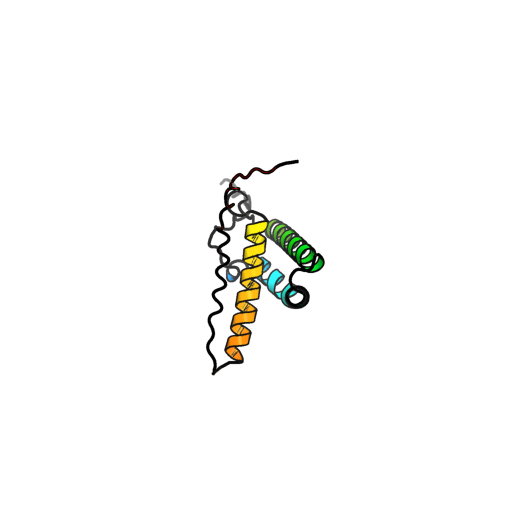L A CA 1
ATOM 775 C C . VAL A 1 92 ? 7.288 -15.836 3.208 1.00 85.19 92 VAL A C 1
ATOM 777 O O . VAL A 1 92 ? 7.579 -17.032 3.162 1.00 85.19 92 VAL A O 1
ATOM 780 N N . GLN A 1 93 ? 7.800 -15.032 4.142 1.00 80.31 93 GLN A N 1
ATOM 781 C CA . GLN A 1 93 ? 8.698 -15.510 5.191 1.00 80.31 93 GLN A CA 1
ATOM 782 C C . GLN A 1 93 ? 8.009 -16.446 6.185 1.00 80.31 93 GLN A C 1
ATOM 784 O O . GLN A 1 93 ? 8.655 -17.374 6.671 1.00 80.31 93 GLN A O 1
ATOM 789 N N . SER A 1 94 ? 6.740 -16.207 6.521 1.00 78.44 94 SER A N 1
ATOM 790 C CA . SER A 1 94 ? 5.990 -17.084 7.421 1.00 78.44 94 SER A CA 1
ATOM 791 C C . SER A 1 94 ? 5.620 -18.407 6.747 1.00 78.44 94 SER A C 1
ATOM 793 O O . SER A 1 94 ? 5.730 -19.446 7.393 1.00 78.44 94 SER A O 1
ATOM 795 N N . LEU A 1 95 ? 5.295 -18.396 5.448 1.00 77.94 95 LEU A N 1
ATOM 796 C CA . LEU A 1 95 ? 5.098 -19.617 4.658 1.00 77.94 95 LEU A CA 1
ATOM 797 C C . LEU A 1 95 ? 6.363 -20.478 4.619 1.00 77.94 95 LEU A C 1
ATOM 799 O O . LEU A 1 95 ? 6.305 -21.659 4.943 1.00 77.94 95 LEU A O 1
ATOM 803 N N . LYS A 1 96 ? 7.519 -19.873 4.315 1.00 72.44 96 LYS A N 1
ATOM 804 C CA . LYS A 1 96 ? 8.814 -20.574 4.306 1.00 72.44 96 LYS A CA 1
ATOM 805 C C . LYS A 1 96 ? 9.136 -21.233 5.643 1.00 72.44 96 LYS A C 1
ATOM 807 O O . LYS A 1 96 ? 9.554 -22.382 5.649 1.00 72.44 96 LYS A O 1
ATOM 812 N N . LYS A 1 97 ? 8.899 -20.534 6.761 1.00 63.75 97 LYS A N 1
ATOM 813 C C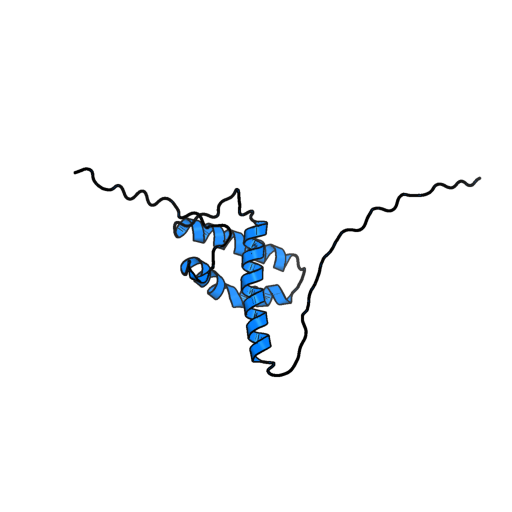A . LYS A 1 97 ? 9.109 -21.100 8.105 1.00 63.75 97 LYS A CA 1
ATOM 814 C C . LYS A 1 97 ? 8.250 -22.337 8.359 1.00 63.75 97 LYS A C 1
ATOM 816 O O . LYS A 1 97 ? 8.712 -23.259 9.013 1.00 63.75 97 LYS A O 1
ATOM 821 N N . LYS A 1 98 ? 7.025 -22.366 7.832 1.00 58.25 98 LYS A N 1
ATOM 822 C CA . LYS A 1 98 ? 6.092 -23.489 7.995 1.00 58.25 98 LYS A CA 1
ATOM 823 C C . LYS A 1 98 ? 6.484 -24.719 7.164 1.00 58.25 98 LYS A C 1
ATOM 825 O O . LYS A 1 98 ? 6.030 -25.815 7.457 1.00 58.25 98 LYS A O 1
ATOM 830 N N . SER A 1 99 ? 7.342 -24.535 6.160 1.00 53.97 99 SER A N 1
ATOM 831 C CA . SER A 1 99 ? 7.969 -25.608 5.377 1.00 53.97 99 SER A CA 1
ATOM 832 C C . SER A 1 99 ? 9.335 -26.038 5.924 1.00 53.97 99 SER A C 1
ATOM 834 O O . SER A 1 99 ? 9.935 -26.962 5.384 1.00 53.97 99 SER A O 1
ATOM 836 N N . SER A 1 100 ? 9.854 -25.363 6.954 1.00 48.78 100 SER A N 1
ATOM 837 C CA . SER A 1 100 ? 11.205 -25.569 7.472 1.00 48.78 100 SER A CA 1
ATOM 838 C C . SER A 1 100 ? 11.205 -25.681 8.997 1.00 48.78 100 SER A C 1
ATOM 840 O O . SER A 1 100 ? 11.785 -24.839 9.690 1.00 48.78 100 SER A O 1
ATOM 842 N N . ASP A 1 101 ? 10.618 -26.756 9.518 1.00 47.22 101 ASP A N 1
ATOM 843 C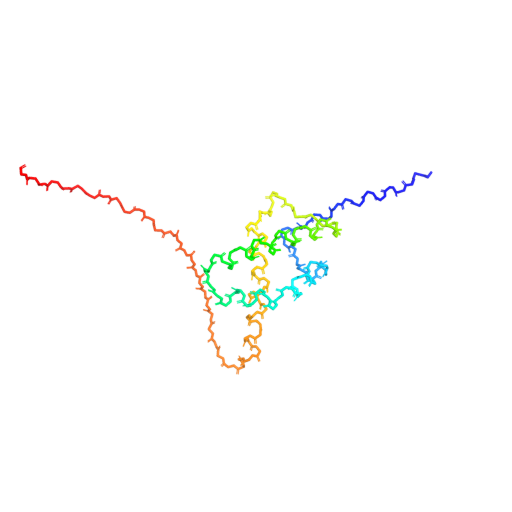 CA . ASP A 1 101 ? 10.959 -27.297 10.843 1.00 47.22 101 ASP A CA 1
ATOM 844 C C . ASP A 1 101 ? 12.374 -27.923 10.808 1.00 47.22 101 ASP A C 1
ATOM 846 O O . ASP A 1 101 ? 12.595 -29.101 11.068 1.00 47.22 101 ASP A O 1
ATOM 850 N N . GLY A 1 102 ? 13.358 -27.115 10.395 1.00 48.22 102 GLY A N 1
ATOM 851 C CA . GLY A 1 102 ? 14.751 -27.521 10.231 1.00 48.22 102 GLY A CA 1
ATOM 852 C C . GLY A 1 102 ? 15.496 -26.735 9.153 1.00 48.22 102 GLY A C 1
ATOM 853 O O . GLY A 1 102 ? 15.740 -27.274 8.085 1.00 48.22 102 GLY A O 1
ATOM 854 N N . ALA A 1 103 ? 15.834 -25.463 9.410 1.00 43.00 103 ALA A N 1
ATOM 855 C CA . ALA A 1 103 ? 17.109 -24.828 9.018 1.00 43.00 103 ALA A CA 1
ATOM 856 C C . ALA A 1 103 ? 17.033 -23.289 9.066 1.00 43.00 103 ALA A C 1
ATOM 858 O O . ALA A 1 103 ? 16.375 -22.617 8.273 1.00 43.00 103 ALA A O 1
ATOM 859 N N . THR A 1 104 ? 17.787 -22.740 10.014 1.00 47.38 104 THR A N 1
ATOM 860 C CA . THR A 1 104 ? 18.409 -21.413 10.052 1.00 47.38 104 THR A CA 1
ATOM 861 C C . THR A 1 104 ? 18.681 -20.794 8.675 1.00 47.38 104 THR A C 1
ATOM 863 O O . THR A 1 104 ? 19.297 -21.439 7.838 1.00 47.38 104 THR A O 1
ATOM 866 N N . THR A 1 105 ? 18.339 -19.509 8.480 1.00 40.66 105 THR A N 1
ATOM 867 C CA . THR A 1 105 ? 19.294 -18.434 8.103 1.00 40.66 105 THR A CA 1
ATOM 868 C C . THR A 1 105 ? 18.604 -17.063 8.131 1.00 40.66 105 THR A C 1
ATOM 870 O O . THR A 1 105 ? 17.621 -16.800 7.439 1.00 40.66 105 THR A O 1
ATOM 873 N N . LYS A 1 106 ? 19.146 -16.155 8.949 1.00 47.81 106 LYS A N 1
ATOM 874 C CA . LYS A 1 106 ? 18.805 -14.729 8.981 1.00 47.81 106 LYS A CA 1
ATOM 875 C C . LYS A 1 106 ? 19.463 -14.038 7.780 1.00 47.81 106 LYS A C 1
ATOM 877 O O . LYS A 1 106 ? 20.662 -13.789 7.813 1.00 47.81 106 LYS A O 1
ATOM 882 N N . SER A 1 107 ? 18.706 -13.663 6.751 1.00 40.56 107 SER A N 1
ATOM 883 C CA . SER A 1 107 ? 19.212 -12.748 5.714 1.00 40.56 107 SER A CA 1
ATOM 884 C C . SER A 1 107 ? 19.032 -11.298 6.170 1.00 40.56 107 SER A C 1
ATOM 886 O O . SER A 1 107 ? 18.031 -10.645 5.872 1.00 40.56 107 SER A O 1
ATOM 888 N N . ASN A 1 108 ? 20.008 -10.808 6.934 1.00 39.44 108 ASN A N 1
ATOM 889 C CA . ASN A 1 108 ? 20.210 -9.388 7.198 1.00 39.44 108 ASN A CA 1
ATOM 890 C C . ASN A 1 108 ? 20.871 -8.756 5.963 1.00 39.44 108 ASN A C 1
ATOM 892 O O . ASN A 1 108 ? 22.093 -8.704 5.873 1.00 39.44 108 ASN A O 1
ATOM 896 N N . VAL A 1 109 ? 20.082 -8.303 4.987 1.00 41.56 109 VAL A N 1
ATOM 897 C CA . VAL A 1 109 ? 20.613 -7.446 3.917 1.00 41.56 109 VAL A CA 1
ATOM 898 C C . VAL A 1 109 ? 20.623 -6.013 4.440 1.00 41.56 109 VAL A C 1
ATOM 900 O O . VAL A 1 109 ? 19.647 -5.270 4.339 1.00 41.56 109 VAL A O 1
ATOM 903 N N . LYS A 1 110 ? 21.752 -5.662 5.052 1.00 38.72 110 LYS A N 1
ATOM 904 C CA . LYS A 1 110 ? 22.171 -4.298 5.356 1.00 38.72 110 LYS A CA 1
ATOM 905 C C . LYS A 1 110 ? 22.628 -3.670 4.036 1.00 38.72 110 LYS A C 1
ATOM 907 O O . LYS A 1 110 ? 23.782 -3.827 3.660 1.00 38.72 110 LYS A O 1
ATOM 912 N N . VAL A 1 111 ? 21.738 -2.983 3.313 1.00 39.72 111 VAL A N 1
ATOM 913 C CA . VAL A 1 111 ? 22.187 -2.032 2.279 1.00 39.72 111 VAL A CA 1
ATOM 914 C C . VAL A 1 111 ? 22.638 -0.776 3.013 1.00 39.72 111 VAL A C 1
ATOM 916 O O . VAL A 1 111 ? 21.867 0.146 3.264 1.00 39.72 111 VAL A O 1
ATOM 919 N N . VAL A 1 112 ? 23.895 -0.804 3.449 1.00 40.41 112 VAL A N 1
ATOM 920 C CA . VAL A 1 112 ? 24.655 0.400 3.757 1.00 40.41 112 VAL A CA 1
ATOM 921 C C . VAL A 1 112 ? 25.259 0.857 2.431 1.00 40.41 112 VAL A C 1
ATOM 923 O O . VAL A 1 112 ? 26.186 0.244 1.920 1.00 40.41 112 VAL A O 1
ATOM 926 N N . ASN A 1 113 ? 24.711 1.910 1.834 1.00 35.84 113 ASN A N 1
ATOM 927 C CA . ASN A 1 113 ? 25.421 2.654 0.795 1.00 35.84 113 ASN A CA 1
ATOM 928 C C . ASN A 1 113 ? 25.909 3.965 1.418 1.00 35.84 113 ASN A C 1
ATOM 930 O O . ASN A 1 113 ? 25.372 5.038 1.170 1.00 35.84 113 ASN A O 1
ATOM 934 N N . GLN A 1 114 ? 26.929 3.841 2.268 1.00 39.94 114 GLN A N 1
ATOM 935 C CA . GLN A 1 114 ? 27.933 4.879 2.475 1.00 39.94 114 GLN A CA 1
ATOM 936 C C . GLN A 1 114 ? 29.226 4.367 1.839 1.00 39.94 114 GLN A C 1
ATOM 938 O O . GLN A 1 114 ? 29.798 3.386 2.301 1.00 39.94 114 GLN A O 1
ATOM 943 N N . THR A 1 115 ? 29.644 5.002 0.751 1.00 40.78 115 THR A N 1
ATOM 944 C CA . THR A 1 115 ? 31.005 4.976 0.190 1.00 40.78 115 THR A CA 1
ATOM 945 C C . THR A 1 115 ? 31.072 6.228 -0.684 1.00 40.78 115 THR A C 1
ATOM 947 O O . THR A 1 115 ? 30.450 6.292 -1.740 1.00 40.78 115 THR A O 1
ATOM 950 N N . THR A 1 116 ? 31.390 7.370 -0.071 1.00 49.12 116 THR A N 1
ATOM 951 C CA . THR A 1 116 ? 32.716 8.002 -0.184 1.00 49.12 116 THR A CA 1
ATOM 952 C C . THR A 1 116 ? 33.187 8.069 -1.637 1.00 49.12 116 THR A C 1
ATOM 954 O O . THR A 1 116 ? 33.648 7.091 -2.212 1.00 49.12 116 THR A O 1
ATOM 957 N N . ARG A 1 117 ? 33.073 9.262 -2.233 1.00 46.69 117 ARG A N 1
ATOM 958 C CA . ARG A 1 117 ? 33.862 9.629 -3.412 1.00 46.69 117 ARG A CA 1
ATOM 959 C C . ARG A 1 117 ? 35.331 9.675 -2.970 1.00 46.69 117 ARG A C 1
ATOM 961 O O . ARG A 1 117 ? 35.623 10.471 -2.076 1.00 46.69 117 ARG A O 1
ATOM 968 N N . PRO A 1 118 ? 36.243 8.868 -3.531 1.00 52.41 118 PRO A N 1
ATOM 969 C CA . PRO A 1 118 ? 37.660 9.116 -3.362 1.00 52.41 118 PRO A CA 1
ATOM 970 C C . PRO A 1 118 ? 38.067 10.289 -4.258 1.00 52.41 118 PRO A C 1
ATOM 972 O O . PRO A 1 118 ? 37.703 10.375 -5.430 1.00 52.41 118 PRO A O 1
ATOM 975 N N . VAL A 1 119 ? 38.781 11.215 -3.633 1.00 57.16 119 VAL A N 1
ATOM 976 C CA . VAL A 1 119 ? 39.501 12.335 -4.230 1.00 57.16 119 VAL A CA 1
ATOM 977 C C . VAL A 1 119 ? 40.483 11.845 -5.302 1.00 57.16 119 VAL A C 1
ATOM 979 O O . VAL A 1 119 ? 41.192 10.863 -5.092 1.00 57.16 119 VAL A O 1
ATOM 982 N N . SER A 1 120 ? 40.525 12.527 -6.446 1.00 59.84 120 SER A N 1
ATOM 983 C CA . SER A 1 120 ? 41.555 12.327 -7.471 1.00 59.84 120 SER A CA 1
ATOM 984 C C . SER A 1 120 ? 42.900 12.878 -6.981 1.00 59.84 120 SER A C 1
ATOM 986 O O . SER A 1 120 ? 42.937 14.041 -6.574 1.00 59.84 120 SER A O 1
ATOM 988 N N . PRO A 1 121 ? 44.006 12.116 -7.037 1.00 65.44 121 PRO A N 1
ATOM 989 C CA . PRO A 1 121 ? 45.346 12.681 -6.926 1.00 65.44 121 PRO A CA 1
ATOM 990 C C . PRO A 1 121 ? 45.858 13.215 -8.286 1.00 65.44 121 PRO A C 1
ATOM 992 O O . PRO A 1 121 ? 45.368 12.784 -9.335 1.00 65.44 121 PRO A O 1
ATOM 995 N N . PRO A 1 122 ? 46.824 14.154 -8.279 1.00 65.56 122 PRO A N 1
ATOM 996 C CA . PRO A 1 122 ? 47.425 14.753 -9.472 1.00 65.56 122 PRO A CA 1
ATOM 997 C C . PRO A 1 122 ? 48.629 13.936 -9.985 1.00 65.56 122 PRO A C 1
ATOM 999 O O . PRO A 1 122 ? 49.326 13.314 -9.189 1.00 65.56 122 PRO A O 1
ATOM 1002 N N . ASN A 1 123 ? 48.869 13.955 -11.301 1.00 50.00 123 ASN A N 1
ATOM 1003 C CA . ASN A 1 123 ? 50.183 13.812 -11.964 1.00 50.00 123 ASN A CA 1
ATOM 1004 C C . ASN A 1 123 ? 49.953 13.997 -13.477 1.00 50.00 123 ASN A C 1
ATOM 1006 O O . ASN A 1 123 ? 49.090 13.334 -14.042 1.00 50.00 123 ASN A O 1
ATOM 1010 N N . GLU A 1 124 ? 50.492 15.012 -14.151 1.00 49.59 124 GLU A N 1
ATOM 1011 C CA . GLU A 1 124 ? 51.905 15.228 -14.515 1.00 49.59 124 GLU A CA 1
ATOM 1012 C C . GLU A 1 124 ? 52.491 14.105 -15.388 1.00 49.59 124 GLU A C 1
ATOM 1014 O O . GLU A 1 124 ? 52.834 13.040 -14.876 1.00 49.59 124 GLU A O 1
ATOM 1019 N N . GLN A 1 125 ? 52.575 14.384 -16.701 1.00 46.75 125 GLN A N 1
ATOM 1020 C CA . GLN A 1 125 ? 53.655 14.089 -17.673 1.00 46.75 125 GLN A CA 1
ATOM 1021 C C . GLN A 1 125 ? 53.091 14.271 -19.104 1.00 46.75 125 GLN A C 1
ATOM 1023 O O . GLN A 1 125 ? 52.061 13.699 -19.441 1.00 46.75 125 GLN A O 1
ATOM 1028 N N . ALA A 1 126 ? 53.548 15.266 -19.869 1.00 48.44 126 ALA A N 1
ATOM 1029 C CA . ALA A 1 126 ? 54.770 15.293 -20.688 1.00 48.44 126 ALA A CA 1
ATOM 1030 C C . ALA A 1 126 ? 54.532 14.768 -22.119 1.00 48.44 126 ALA A C 1
ATOM 1032 O O . ALA A 1 126 ? 54.459 13.561 -22.334 1.00 48.44 126 ALA A O 1
ATOM 1033 N N . ALA A 1 127 ? 54.435 15.705 -23.069 1.00 47.25 127 ALA A N 1
ATOM 1034 C CA . ALA A 1 127 ? 54.943 15.641 -24.445 1.00 47.25 127 ALA A CA 1
ATOM 1035 C C . ALA A 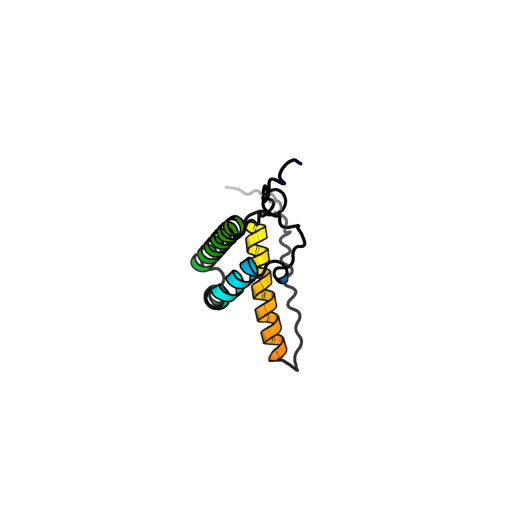1 127 ? 54.845 17.041 -25.068 1.00 47.25 127 ALA A C 1
ATOM 1037 O O . ALA A 1 127 ? 53.747 17.637 -24.973 1.00 47.25 127 ALA A O 1
#

Foldseek 3Di:
DDDDPPPLQQAEADLPDDVVVPVQLVVLLVVCLVVLVVLVVVPPDPVNVVVLLVSLVVSQVSSVVVSHHYDCVNDDSVNSSVVSVVVSVVVVVVVVVVVPPDDDDDPPPPPDPDDDDDDDDDDDDDD

Organism: NCBI:txid420281

Radius of gyration: 22.3 Å; Cα contacts (8 Å, |Δi|>4): 52; chains: 1; bounding box: 86×48×45 Å